Protein AF-A0A0F9YFZ4-F1 (afdb_monomer_lite)

Foldseek 3Di:
DVVVVVVVVVVVVVLVVLVCVLCVVVVHPDDEDEADPPGDPVNVVVVLCLQPAFAEAEYEYADDVVVLVVVVVSCVVVVPWDAEEEEDPDPPPSCPADPVRDRPYDYVNVVCVVVCLLPPPDDRDCLCCCVPPPPGQEYEYARDPVLSPRPCNSVNSVSCVVVVVSNRHRYYYYYHDD

pLDDT: mean 89.36, std 8.84, range [56.25, 97.88]

Radius of gyration: 16.4 Å; chains: 1; bounding box: 48×34×40 Å

Structure (mmCIF, N/CA/C/O backbone):
data_AF-A0A0F9YFZ4-F1
#
_entry.id   AF-A0A0F9YFZ4-F1
#
loop_
_atom_site.group_PDB
_atom_site.id
_atom_site.type_symbol
_atom_site.label_atom_id
_atom_site.label_alt_id
_atom_site.label_comp_id
_atom_site.label_asym_id
_atom_site.label_entity_id
_atom_site.label_seq_id
_atom_site.pdbx_PDB_ins_code
_atom_site.Cartn_x
_atom_site.Cartn_y
_atom_site.Cartn_z
_atom_site.occupancy
_atom_site.B_iso_or_equiv
_atom_site.auth_seq_id
_atom_site.auth_comp_id
_atom_site.auth_asym_id
_atom_site.auth_atom_id
_atom_site.pdbx_PDB_model_num
ATOM 1 N N . MET A 1 1 ? 28.059 21.587 0.725 1.00 72.12 1 MET A N 1
ATOM 2 C CA . MET A 1 1 ? 27.542 20.351 0.097 1.00 72.12 1 MET A CA 1
ATOM 3 C C . MET A 1 1 ? 27.443 19.196 1.095 1.00 72.12 1 MET A C 1
ATOM 5 O O . MET A 1 1 ? 26.332 18.784 1.375 1.00 72.12 1 MET A O 1
ATOM 9 N N . MET A 1 2 ? 28.532 18.797 1.767 1.00 79.75 2 MET A N 1
ATOM 10 C CA . MET A 1 2 ? 28.592 17.612 2.655 1.00 79.75 2 MET A CA 1
ATOM 11 C C . MET A 1 2 ? 27.516 17.489 3.768 1.00 79.75 2 MET A C 1
ATOM 13 O O . MET A 1 2 ? 27.116 16.382 4.108 1.00 79.75 2 MET A O 1
ATOM 17 N N . LYS A 1 3 ? 27.008 18.597 4.336 1.00 80.06 3 LYS A N 1
ATOM 18 C CA . LYS A 1 3 ? 25.946 18.553 5.370 1.00 80.06 3 LYS A CA 1
ATOM 19 C C . LYS A 1 3 ? 24.565 18.154 4.826 1.00 80.06 3 LYS A C 1
ATOM 21 O O . LYS A 1 3 ? 23.788 17.557 5.560 1.00 80.06 3 LYS A O 1
ATOM 26 N N . ILE A 1 4 ? 24.255 18.486 3.570 1.00 80.50 4 ILE A N 1
ATOM 27 C CA . ILE A 1 4 ? 22.941 18.197 2.966 1.00 80.50 4 ILE A CA 1
ATOM 28 C C . ILE A 1 4 ? 22.825 16.700 2.662 1.00 80.50 4 ILE A C 1
ATOM 30 O O . ILE A 1 4 ? 21.812 16.089 2.990 1.00 80.50 4 ILE A O 1
ATOM 34 N N . ASP A 1 5 ? 23.884 16.098 2.119 1.00 80.69 5 ASP A N 1
ATOM 35 C CA . ASP A 1 5 ? 23.913 14.668 1.787 1.00 80.69 5 ASP A CA 1
ATOM 36 C C . ASP A 1 5 ? 23.830 13.788 3.045 1.00 80.69 5 ASP A C 1
ATOM 38 O O . ASP A 1 5 ? 23.132 12.775 3.064 1.00 80.69 5 ASP A O 1
ATOM 42 N N . MET A 1 6 ? 24.462 14.220 4.143 1.00 76.94 6 MET A N 1
ATOM 43 C CA . MET A 1 6 ? 24.387 13.526 5.433 1.00 76.94 6 MET A CA 1
ATOM 44 C C . MET A 1 6 ? 22.967 13.534 6.025 1.00 76.94 6 MET A C 1
ATOM 46 O O . MET A 1 6 ? 22.512 12.514 6.540 1.00 76.94 6 MET A O 1
ATOM 50 N N . LEU A 1 7 ? 22.248 14.660 5.935 1.00 72.62 7 LEU A N 1
ATOM 51 C CA . LEU A 1 7 ? 20.870 14.759 6.430 1.00 72.62 7 LEU A CA 1
ATOM 52 C C . LEU A 1 7 ? 19.891 13.914 5.605 1.00 72.62 7 LEU A C 1
ATOM 54 O O . LEU A 1 7 ? 18.991 13.305 6.181 1.00 72.62 7 LEU A O 1
ATOM 58 N N . LYS A 1 8 ? 20.079 13.834 4.281 1.00 76.19 8 LYS A N 1
ATOM 59 C CA . LYS A 1 8 ? 19.277 12.954 3.415 1.00 76.19 8 LYS A CA 1
ATOM 60 C C . LYS A 1 8 ? 19.430 11.485 3.813 1.00 76.19 8 LYS A C 1
ATOM 62 O O . LYS A 1 8 ? 18.431 10.832 4.096 1.00 76.19 8 LYS A O 1
ATOM 67 N N . ASN A 1 9 ? 20.672 11.029 3.985 1.00 81.88 9 ASN A N 1
ATOM 68 C CA . ASN A 1 9 ? 20.980 9.653 4.388 1.00 81.88 9 ASN A CA 1
ATOM 69 C C . ASN A 1 9 ? 20.370 9.284 5.757 1.00 81.88 9 ASN A C 1
ATOM 71 O O . ASN A 1 9 ? 19.872 8.177 5.948 1.00 81.88 9 ASN A O 1
ATOM 75 N N . LEU A 1 10 ? 20.378 10.214 6.721 1.00 81.94 10 LEU A N 1
ATOM 76 C CA . LEU A 1 10 ? 19.766 9.990 8.037 1.00 81.94 10 LEU A CA 1
ATOM 77 C C . LEU A 1 10 ? 18.239 9.861 7.962 1.00 81.94 10 LEU A C 1
ATOM 79 O O . LEU A 1 10 ? 17.669 9.002 8.636 1.00 81.94 10 LEU A O 1
ATOM 83 N N . ASN A 1 11 ? 17.582 10.691 7.150 1.00 82.62 11 ASN A N 1
ATOM 84 C CA . ASN A 1 11 ? 16.133 10.623 6.966 1.00 82.62 11 ASN A CA 1
ATOM 85 C C . ASN A 1 11 ? 15.714 9.333 6.248 1.00 82.62 11 ASN A C 1
ATOM 87 O O . ASN A 1 11 ? 14.761 8.694 6.679 1.00 82.62 11 ASN A O 1
ATOM 91 N N . GLU A 1 12 ? 16.456 8.913 5.223 1.00 84.50 12 GLU A N 1
ATOM 92 C CA . GLU A 1 12 ? 16.235 7.638 4.522 1.00 84.50 12 GLU A CA 1
ATOM 93 C C . GLU A 1 12 ? 16.364 6.442 5.470 1.00 84.50 12 GLU A C 1
ATOM 95 O O . GLU A 1 12 ? 15.461 5.615 5.551 1.00 84.50 12 GLU A O 1
ATOM 100 N N . LYS A 1 13 ? 17.417 6.399 6.292 1.00 87.06 13 LYS A N 1
ATOM 101 C CA . LYS A 1 13 ? 17.575 5.337 7.299 1.00 87.06 13 LYS A CA 1
ATOM 102 C C . LYS A 1 13 ? 16.446 5.314 8.323 1.00 87.06 13 LYS A C 1
ATOM 104 O O . LYS A 1 13 ? 16.047 4.245 8.778 1.00 87.06 13 LYS A O 1
ATOM 109 N N . ARG A 1 14 ? 15.937 6.485 8.719 1.00 87.94 14 ARG A N 1
ATOM 110 C CA . ARG A 1 14 ? 14.801 6.581 9.645 1.00 87.94 14 ARG A CA 1
ATOM 111 C C . ARG A 1 14 ? 13.514 6.062 9.002 1.00 87.94 14 ARG A C 1
ATOM 113 O O . ARG A 1 14 ? 12.766 5.359 9.676 1.00 87.94 14 ARG A O 1
ATOM 120 N N . PHE A 1 15 ? 13.279 6.399 7.735 1.00 88.00 15 PHE A N 1
ATOM 121 C CA . PHE A 1 15 ? 12.158 5.894 6.943 1.00 88.00 15 PHE A CA 1
ATOM 122 C C . PHE A 1 15 ? 12.189 4.368 6.858 1.00 88.00 15 PHE A C 1
ATOM 124 O O . PHE A 1 15 ? 11.237 3.710 7.268 1.00 88.00 15 PHE A O 1
ATOM 131 N N . GLU A 1 16 ? 13.309 3.809 6.394 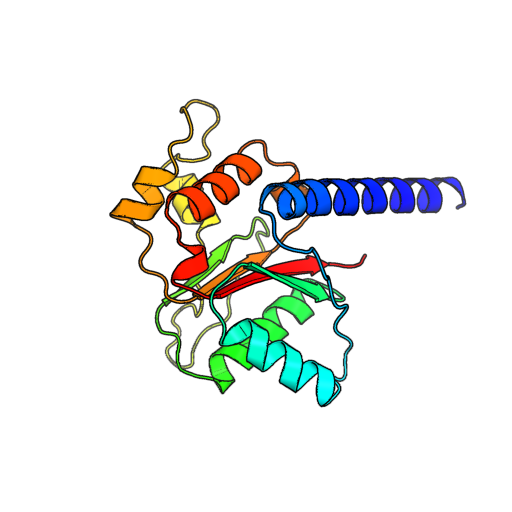1.00 86.81 16 GLU A N 1
ATOM 132 C CA . GLU A 1 16 ? 13.484 2.364 6.228 1.00 86.81 16 GLU A CA 1
ATOM 133 C C . GLU A 1 16 ? 13.343 1.621 7.550 1.00 86.81 16 GLU A C 1
ATOM 135 O O . GLU A 1 16 ? 12.698 0.580 7.594 1.00 86.81 16 GLU A O 1
ATOM 140 N N . ARG A 1 17 ? 13.891 2.174 8.639 1.00 88.56 17 ARG A N 1
ATOM 141 C CA . ARG A 1 17 ? 13.748 1.588 9.971 1.00 88.56 17 ARG A CA 1
ATOM 142 C C . ARG A 1 17 ? 12.291 1.541 10.420 1.00 88.56 17 ARG A C 1
ATOM 144 O O . ARG A 1 17 ? 11.869 0.512 10.922 1.00 88.56 17 ARG A O 1
ATOM 151 N N . LYS A 1 18 ? 11.530 2.624 10.255 1.00 87.56 18 LYS A N 1
ATOM 152 C CA . LYS A 1 18 ? 10.109 2.631 10.627 1.00 87.56 18 LYS A CA 1
ATOM 153 C C . LYS A 1 18 ? 9.288 1.691 9.761 1.00 87.56 18 LYS A C 1
ATOM 155 O O . LYS A 1 18 ? 8.437 0.984 10.274 1.00 87.56 18 LYS A O 1
ATOM 160 N N . LEU A 1 19 ? 9.548 1.683 8.456 1.00 86.12 19 LEU A N 1
ATOM 161 C CA . LEU A 1 19 ? 8.888 0.765 7.539 1.00 86.12 19 LEU A CA 1
ATOM 162 C C . LEU A 1 19 ? 9.206 -0.686 7.930 1.00 86.12 19 LEU A C 1
ATOM 164 O O . LEU A 1 19 ? 8.304 -1.505 8.016 1.00 86.12 19 LEU A O 1
ATOM 168 N N . PHE A 1 20 ? 10.463 -0.979 8.265 1.00 87.19 20 PHE A N 1
ATOM 169 C CA . PHE A 1 20 ? 10.862 -2.271 8.810 1.00 87.19 20 PHE A CA 1
ATOM 170 C C . PHE A 1 20 ? 10.148 -2.585 10.127 1.00 87.19 20 PHE A C 1
ATOM 172 O O . PHE A 1 20 ? 9.630 -3.679 10.250 1.00 87.19 20 PHE A O 1
ATOM 179 N N . GLU A 1 21 ? 10.062 -1.650 11.077 1.00 87.56 21 GLU A N 1
ATOM 180 C CA . GLU A 1 21 ? 9.320 -1.838 12.335 1.00 87.56 21 GLU A CA 1
ATOM 181 C C . GLU A 1 21 ? 7.842 -2.173 12.071 1.00 87.56 21 GLU A C 1
ATOM 183 O O . GLU A 1 21 ? 7.317 -3.086 12.701 1.00 87.56 21 GLU A O 1
ATOM 188 N N . VAL A 1 22 ? 7.205 -1.499 11.100 1.00 85.69 22 VAL A N 1
ATOM 189 C CA . VAL A 1 22 ? 5.833 -1.799 10.651 1.00 85.69 22 VAL A CA 1
ATOM 190 C C . VAL A 1 22 ? 5.741 -3.214 10.090 1.00 85.69 22 VAL A C 1
ATOM 192 O O . VAL A 1 22 ? 4.776 -3.899 10.377 1.00 85.69 22 VAL A O 1
ATOM 195 N N . PHE A 1 23 ? 6.698 -3.674 9.283 1.00 84.69 23 PHE A N 1
ATOM 196 C CA . PHE A 1 23 ? 6.624 -5.010 8.678 1.00 84.69 23 PHE A CA 1
ATOM 197 C C . PHE A 1 23 ? 7.056 -6.142 9.610 1.00 84.69 23 PHE A C 1
ATOM 199 O O . PHE A 1 23 ? 6.476 -7.223 9.573 1.00 84.69 23 PHE A O 1
ATOM 206 N N . ASP A 1 24 ? 8.033 -5.894 10.473 1.00 84.44 24 ASP A N 1
ATOM 207 C CA . ASP A 1 24 ? 8.511 -6.842 11.476 1.00 84.44 24 ASP A CA 1
ATOM 208 C C . ASP A 1 24 ? 7.410 -7.141 12.500 1.00 84.44 24 ASP A C 1
ATOM 210 O O . ASP A 1 24 ? 7.169 -8.304 12.829 1.00 84.44 24 ASP A O 1
ATOM 214 N N . SER A 1 25 ? 6.639 -6.124 12.914 1.00 80.25 25 SER A N 1
ATOM 215 C CA . SER A 1 25 ? 5.476 -6.334 13.786 1.00 80.25 25 SER A CA 1
ATOM 216 C C . SER A 1 25 ? 4.382 -7.193 13.149 1.00 80.25 25 SER A C 1
ATOM 218 O O . SER A 1 25 ? 3.557 -7.756 13.864 1.00 80.25 25 SER A O 1
ATOM 220 N N . LEU A 1 26 ? 4.374 -7.328 11.820 1.00 71.19 26 LEU A N 1
ATOM 221 C CA . LEU A 1 26 ? 3.392 -8.125 11.081 1.00 71.19 26 LEU A CA 1
ATOM 222 C C . LEU A 1 26 ? 3.799 -9.600 10.956 1.00 71.19 26 LEU A C 1
ATOM 224 O O . LEU A 1 26 ? 3.010 -10.395 10.447 1.00 71.19 26 LEU A O 1
ATOM 228 N N . GLY A 1 27 ? 4.998 -9.977 11.420 1.00 69.31 27 GLY A N 1
ATOM 229 C CA . GLY A 1 27 ? 5.530 -11.339 11.298 1.00 69.31 27 GLY A CA 1
ATOM 230 C C . GLY A 1 27 ? 5.869 -11.745 9.860 1.00 69.31 27 GLY A C 1
ATOM 231 O O . GLY A 1 27 ? 6.210 -12.902 9.609 1.00 69.31 27 GLY A O 1
ATOM 232 N N . ASP A 1 28 ? 5.794 -10.799 8.924 1.00 67.50 28 ASP A N 1
ATOM 233 C CA . ASP A 1 28 ? 6.099 -11.007 7.519 1.00 67.50 28 ASP A CA 1
ATOM 234 C C . ASP A 1 28 ? 7.595 -10.751 7.299 1.00 67.50 28 ASP A C 1
ATOM 236 O O . ASP A 1 28 ? 8.135 -9.711 7.680 1.00 67.50 28 ASP A O 1
ATOM 240 N N . ILE A 1 29 ? 8.301 -11.706 6.680 1.00 61.06 29 ILE A N 1
ATOM 241 C CA . ILE A 1 29 ? 9.718 -11.517 6.344 1.00 61.06 29 ILE A CA 1
ATOM 242 C C . ILE A 1 29 ? 9.796 -10.391 5.314 1.00 61.06 29 ILE A C 1
ATOM 244 O O . ILE A 1 29 ? 9.565 -10.606 4.123 1.00 61.06 29 ILE A O 1
ATOM 248 N N . TYR A 1 30 ? 10.159 -9.196 5.776 1.00 65.31 30 TYR A N 1
ATOM 249 C CA . TYR A 1 30 ? 10.330 -8.018 4.940 1.00 65.31 30 TYR A CA 1
ATOM 250 C C . TYR A 1 30 ? 11.422 -8.259 3.889 1.00 65.31 30 TYR A C 1
ATOM 252 O O . TYR A 1 30 ? 12.620 -8.114 4.141 1.00 65.31 30 TYR A O 1
ATOM 260 N N . ARG A 1 31 ? 11.004 -8.655 2.685 1.00 76.25 31 ARG A N 1
ATOM 261 C CA . ARG A 1 31 ? 11.861 -8.732 1.499 1.00 76.25 31 ARG A CA 1
ATOM 262 C C . ARG A 1 31 ? 11.379 -7.721 0.480 1.00 76.25 31 ARG A C 1
ATOM 264 O O . ARG A 1 31 ? 10.607 -8.030 -0.430 1.00 76.25 31 ARG A O 1
ATOM 271 N N . SER A 1 32 ? 11.872 -6.499 0.637 1.00 81.62 32 SER A N 1
ATOM 272 C CA . SER A 1 32 ? 11.743 -5.490 -0.399 1.00 81.62 32 SER A CA 1
ATOM 273 C C . SER A 1 32 ? 12.595 -5.897 -1.605 1.00 81.62 32 SER A C 1
ATOM 275 O O . SER A 1 32 ? 13.787 -6.184 -1.490 1.00 81.62 32 SER A O 1
ATOM 277 N N . LYS A 1 33 ? 11.979 -5.949 -2.789 1.00 89.19 33 LYS A N 1
ATOM 278 C CA . LYS A 1 33 ? 12.705 -6.042 -4.061 1.00 89.19 33 LYS A CA 1
ATOM 279 C C . LYS A 1 33 ? 12.619 -4.681 -4.733 1.00 89.19 33 LYS A C 1
ATOM 281 O O . LYS A 1 33 ? 11.521 -4.149 -4.905 1.00 89.19 33 LYS A O 1
ATOM 286 N N . TYR A 1 34 ? 13.771 -4.117 -5.087 1.00 92.44 34 TYR A N 1
ATOM 287 C CA . TYR A 1 34 ? 13.809 -2.904 -5.893 1.00 92.44 34 TYR A CA 1
ATOM 288 C C . TYR A 1 34 ? 13.535 -3.241 -7.357 1.00 92.44 34 TYR A C 1
ATOM 290 O O . TYR A 1 34 ? 14.293 -3.993 -7.973 1.00 92.44 34 TYR A O 1
ATOM 298 N N . ILE A 1 35 ? 12.468 -2.664 -7.902 1.00 93.88 35 ILE A N 1
ATOM 299 C CA . ILE A 1 35 ? 12.024 -2.884 -9.276 1.00 93.88 35 ILE A CA 1
ATOM 300 C C . ILE A 1 35 ? 12.646 -1.827 -10.191 1.00 93.88 35 ILE A C 1
ATOM 302 O O . ILE A 1 35 ? 12.522 -0.621 -9.955 1.00 93.88 35 ILE A O 1
ATOM 306 N N . ARG A 1 36 ? 13.332 -2.287 -11.242 1.00 91.00 36 ARG A N 1
ATOM 307 C CA . ARG A 1 36 ? 14.022 -1.435 -12.222 1.00 91.00 36 ARG A CA 1
ATOM 308 C C . ARG A 1 36 ? 13.163 -1.221 -13.469 1.00 91.00 36 ARG A C 1
ATOM 310 O O . ARG A 1 36 ? 12.282 -2.015 -13.764 1.00 91.00 36 ARG A O 1
ATOM 317 N N . ASP A 1 37 ? 13.455 -0.147 -14.198 1.00 89.19 37 ASP A N 1
ATOM 318 C CA . ASP A 1 37 ? 12.886 0.145 -15.517 1.00 89.19 37 ASP A CA 1
ATOM 319 C C . ASP A 1 37 ? 14.031 0.143 -16.552 1.00 89.19 37 ASP A C 1
ATOM 321 O O . ASP A 1 37 ? 15.004 0.883 -16.347 1.00 89.19 37 ASP A O 1
ATOM 325 N N . PRO A 1 38 ? 13.986 -0.689 -17.614 1.00 93.69 38 PRO A N 1
ATOM 326 C CA . PRO A 1 38 ? 12.910 -1.622 -17.973 1.00 93.69 38 PRO A CA 1
ATOM 327 C C . PRO A 1 38 ? 12.797 -2.826 -17.023 1.00 93.69 38 PRO A C 1
ATOM 329 O O . PRO A 1 38 ? 13.794 -3.264 -16.447 1.00 93.69 38 PRO A O 1
ATOM 332 N N . LEU A 1 39 ? 11.579 -3.366 -16.891 1.00 94.62 39 LEU A N 1
ATOM 333 C CA . LEU A 1 39 ? 11.312 -4.588 -16.123 1.00 94.62 39 LEU A CA 1
ATOM 334 C C . LEU A 1 39 ? 12.006 -5.786 -16.777 1.00 94.62 39 LEU A C 1
ATOM 336 O O . LEU A 1 39 ? 11.865 -6.001 -17.983 1.00 94.62 39 LEU A O 1
ATOM 340 N N . SER A 1 40 ? 12.716 -6.590 -15.985 1.00 96.00 40 SER A N 1
ATOM 341 C CA . SER A 1 40 ? 13.178 -7.902 -16.446 1.00 96.00 40 SER A CA 1
ATOM 342 C C . SER A 1 40 ? 12.031 -8.918 -16.442 1.00 96.00 40 SER A C 1
ATOM 344 O O . SER A 1 40 ? 11.055 -8.750 -15.715 1.00 96.00 40 SER A O 1
ATOM 346 N N . GLU A 1 41 ? 12.152 -10.010 -17.203 1.00 96.12 41 GLU A N 1
ATOM 347 C CA . GLU A 1 41 ? 11.164 -11.106 -17.168 1.00 96.12 41 GLU A CA 1
ATOM 348 C C . GLU A 1 41 ? 10.971 -11.658 -15.751 1.00 96.12 41 GLU A C 1
ATOM 350 O O . GLU A 1 41 ? 9.850 -11.914 -15.324 1.00 96.12 41 GLU A O 1
ATOM 355 N N . HIS A 1 42 ? 12.059 -11.774 -14.990 1.00 95.75 42 HIS A N 1
ATOM 356 C CA . HIS A 1 42 ? 11.999 -12.212 -13.602 1.00 95.75 42 HIS A CA 1
ATOM 357 C C . HIS A 1 42 ? 11.246 -11.213 -12.711 1.00 95.75 42 HIS A C 1
ATOM 359 O O . HIS A 1 42 ? 10.468 -11.629 -11.862 1.00 95.75 42 HIS A O 1
ATOM 365 N N . ASP A 1 43 ? 11.417 -9.902 -12.922 1.00 94.94 43 ASP A N 1
ATOM 366 C CA . ASP A 1 43 ? 10.614 -8.898 -12.211 1.00 94.94 43 ASP A CA 1
ATOM 367 C C . ASP A 1 43 ? 9.131 -9.012 -12.562 1.00 94.94 43 ASP A C 1
ATOM 369 O O . ASP A 1 43 ? 8.291 -8.852 -11.684 1.00 94.94 43 ASP A O 1
ATOM 373 N N . ILE A 1 44 ? 8.806 -9.307 -13.824 1.00 95.50 44 ILE A N 1
ATOM 374 C CA . ILE A 1 44 ? 7.419 -9.486 -14.264 1.00 95.50 44 ILE A CA 1
ATOM 375 C C . ILE A 1 44 ? 6.785 -10.685 -13.559 1.00 95.50 44 ILE A C 1
ATOM 377 O O . ILE A 1 44 ? 5.697 -10.539 -13.010 1.00 95.50 44 ILE A O 1
ATOM 381 N N . LEU A 1 45 ? 7.463 -11.835 -13.538 1.00 95.56 45 LEU A N 1
ATOM 382 C CA . LEU A 1 45 ? 6.963 -13.045 -12.879 1.00 95.56 45 LEU A CA 1
ATOM 383 C C . LEU A 1 45 ? 6.775 -12.834 -11.371 1.00 95.56 45 LEU A C 1
ATOM 385 O O . LEU A 1 45 ? 5.708 -13.137 -10.841 1.00 95.56 45 LEU A O 1
ATOM 389 N N . ASP A 1 46 ? 7.762 -12.236 -10.700 1.00 94.81 46 ASP A N 1
ATOM 390 C CA . ASP A 1 46 ? 7.676 -11.947 -9.265 1.00 94.81 46 ASP A CA 1
ATOM 391 C C . ASP A 1 46 ? 6.530 -10.976 -8.944 1.00 94.81 46 ASP A C 1
ATOM 393 O O . ASP A 1 46 ? 5.840 -11.113 -7.934 1.00 94.81 46 ASP A O 1
ATOM 397 N N . LEU A 1 47 ? 6.322 -9.960 -9.788 1.00 95.31 47 LEU A N 1
ATOM 398 C CA . LEU A 1 47 ? 5.217 -9.022 -9.621 1.00 95.31 47 LEU A CA 1
ATOM 399 C C . LEU A 1 47 ? 3.870 -9.699 -9.883 1.00 95.31 47 LEU A C 1
ATOM 401 O O . LEU A 1 47 ? 2.936 -9.460 -9.128 1.00 95.31 47 LEU A O 1
ATOM 405 N N . GLN A 1 48 ? 3.755 -10.566 -10.891 1.00 95.31 48 GLN A N 1
ATOM 406 C CA . GLN A 1 48 ? 2.525 -11.330 -11.121 1.00 95.31 48 GLN A CA 1
ATOM 407 C C . GLN A 1 48 ? 2.163 -12.176 -9.900 1.00 95.31 48 GLN A C 1
ATOM 409 O O . GLN A 1 48 ? 1.017 -12.140 -9.462 1.00 95.31 48 GLN A O 1
ATOM 414 N N . GLU A 1 49 ? 3.136 -12.873 -9.310 1.00 95.50 49 GLU A N 1
ATOM 415 C CA . GLU A 1 49 ? 2.919 -13.654 -8.091 1.00 95.50 49 GLU A CA 1
ATOM 416 C C . GLU A 1 49 ? 2.416 -12.773 -6.938 1.00 95.50 49 GLU A C 1
ATOM 418 O O . GLU A 1 49 ? 1.392 -13.084 -6.329 1.00 95.50 49 GLU A O 1
ATOM 423 N N . LYS A 1 50 ? 3.071 -11.631 -6.685 1.00 95.69 50 LYS A N 1
ATOM 424 C CA . LYS A 1 50 ? 2.666 -10.684 -5.629 1.00 95.69 50 LYS A CA 1
ATOM 425 C C . LYS A 1 50 ? 1.261 -10.123 -5.835 1.00 95.69 50 LYS A C 1
ATOM 427 O O . LYS A 1 50 ? 0.521 -9.961 -4.875 1.00 95.69 50 LYS A O 1
ATOM 432 N N . PHE A 1 51 ? 0.889 -9.815 -7.075 1.00 96.62 51 PHE A N 1
ATOM 433 C CA . PHE A 1 51 ? -0.422 -9.248 -7.393 1.00 96.62 51 PHE A CA 1
ATOM 434 C C . PHE A 1 51 ? -1.540 -10.292 -7.424 1.00 96.62 51 PHE A C 1
ATOM 436 O O . PHE A 1 51 ? -2.696 -9.895 -7.417 1.00 96.62 51 PHE A O 1
ATOM 443 N N . LEU A 1 52 ? -1.228 -11.589 -7.475 1.00 96.88 52 LEU A N 1
ATOM 444 C CA . LEU A 1 52 ? -2.208 -12.686 -7.496 1.00 96.88 52 LEU A CA 1
ATOM 445 C C . LEU A 1 52 ? -2.308 -13.441 -6.165 1.00 96.88 52 LEU A C 1
ATOM 447 O O . LEU A 1 52 ? -3.185 -14.288 -6.006 1.00 96.88 52 LEU A O 1
ATOM 451 N N . THR A 1 53 ? -1.409 -13.164 -5.223 1.00 96.31 53 THR A N 1
ATOM 452 C CA . THR A 1 53 ? -1.351 -13.857 -3.935 1.00 96.31 53 THR A CA 1
ATOM 453 C C . THR A 1 53 ? -1.845 -12.935 -2.834 1.00 96.31 53 THR A C 1
ATOM 455 O O . THR A 1 53 ? -1.335 -11.826 -2.677 1.00 96.31 53 THR A O 1
ATOM 458 N N . ASN A 1 54 ? -2.798 -13.406 -2.031 1.00 97.00 54 ASN A N 1
ATOM 459 C CA . ASN A 1 54 ? -3.240 -12.684 -0.841 1.00 97.00 54 ASN A CA 1
ATOM 460 C C . ASN A 1 54 ? -2.069 -12.460 0.119 1.00 97.00 54 ASN A C 1
ATOM 462 O O . ASN A 1 54 ? -1.161 -13.287 0.223 1.00 97.00 54 ASN A O 1
ATOM 466 N N . GLY A 1 55 ? -2.097 -11.338 0.820 1.00 95.12 55 GLY A N 1
ATOM 467 C CA . GLY A 1 55 ? -1.073 -10.977 1.787 1.00 95.12 55 GLY A CA 1
ATOM 468 C C . GLY A 1 55 ? -0.524 -9.586 1.545 1.00 95.12 55 GLY A C 1
ATOM 469 O O . GLY A 1 55 ? -0.845 -8.913 0.564 1.00 95.12 55 GLY A O 1
ATOM 470 N N . ILE A 1 56 ? 0.324 -9.155 2.472 1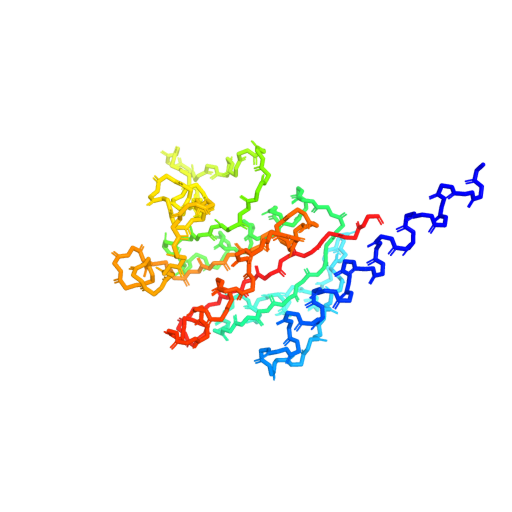.00 95.19 56 ILE A N 1
ATOM 471 C CA . ILE A 1 56 ? 0.987 -7.862 2.388 1.00 95.19 56 ILE A CA 1
ATOM 472 C C . ILE A 1 56 ? 2.327 -8.053 1.688 1.00 95.19 56 ILE A C 1
ATOM 474 O O . ILE A 1 56 ? 3.245 -8.681 2.211 1.00 95.19 56 ILE A O 1
ATOM 478 N N . HIS A 1 57 ? 2.457 -7.463 0.508 1.00 94.62 57 HIS A N 1
ATOM 479 C CA . HIS A 1 57 ? 3.673 -7.507 -0.290 1.00 94.62 57 HIS A CA 1
ATOM 480 C C . HIS A 1 57 ? 4.309 -6.135 -0.336 1.00 94.62 57 HIS A C 1
ATOM 482 O O . HIS A 1 57 ? 3.628 -5.124 -0.463 1.00 94.62 57 HIS A O 1
ATOM 488 N N . HIS A 1 58 ? 5.636 -6.090 -0.310 1.00 94.19 58 HIS A N 1
ATOM 489 C CA . HIS A 1 58 ? 6.369 -4.837 -0.433 1.00 94.19 58 HIS A CA 1
ATOM 490 C C . HIS A 1 58 ? 7.172 -4.771 -1.731 1.00 94.19 58 HIS A C 1
ATOM 492 O O . HIS A 1 58 ? 7.830 -5.742 -2.132 1.00 94.19 58 HIS A O 1
ATOM 498 N N . ILE A 1 59 ? 7.118 -3.616 -2.394 1.00 94.81 59 ILE A N 1
ATOM 499 C CA . ILE A 1 59 ? 7.943 -3.284 -3.555 1.00 94.81 59 ILE A CA 1
ATOM 500 C C . ILE A 1 59 ? 8.565 -1.899 -3.379 1.00 94.81 59 ILE A C 1
ATOM 502 O O . ILE A 1 59 ? 7.914 -0.946 -2.953 1.00 94.81 59 ILE A O 1
ATOM 506 N N . ALA A 1 60 ? 9.843 -1.787 -3.731 1.00 94.69 60 ALA A N 1
ATOM 507 C CA . ALA A 1 60 ? 10.541 -0.510 -3.769 1.00 94.69 60 ALA A CA 1
ATOM 508 C C . ALA A 1 60 ? 10.694 -0.070 -5.226 1.00 94.69 60 ALA A C 1
ATOM 510 O O . ALA A 1 60 ? 11.117 -0.851 -6.080 1.00 94.69 60 ALA A O 1
ATOM 511 N N . VAL A 1 61 ? 10.365 1.185 -5.515 1.00 95.38 61 VAL A N 1
ATOM 512 C CA . VAL A 1 61 ? 10.375 1.736 -6.873 1.00 95.38 61 VAL A CA 1
ATOM 513 C C . VAL A 1 61 ? 11.051 3.105 -6.905 1.00 95.38 61 VAL A C 1
ATOM 515 O O . VAL A 1 61 ? 11.262 3.743 -5.875 1.00 95.38 61 VAL A O 1
ATOM 518 N N . LYS A 1 62 ? 11.415 3.574 -8.102 1.00 93.62 62 LYS A N 1
ATOM 519 C CA . LYS A 1 62 ? 12.178 4.820 -8.275 1.00 93.62 62 LYS A CA 1
ATOM 520 C C . LYS A 1 62 ? 11.412 6.086 -7.871 1.00 93.62 62 LYS A C 1
ATOM 522 O O . LYS A 1 62 ? 12.016 7.046 -7.419 1.00 93.62 62 LYS A O 1
ATOM 527 N N . ASN A 1 63 ? 10.109 6.153 -8.133 1.00 92.25 63 ASN A N 1
ATOM 528 C CA . ASN A 1 63 ? 9.282 7.325 -7.830 1.00 92.25 63 ASN A CA 1
ATOM 529 C C . ASN A 1 63 ? 7.787 6.977 -7.876 1.00 92.25 63 ASN A C 1
ATOM 531 O O . ASN A 1 63 ? 7.409 5.917 -8.377 1.00 92.25 63 ASN A O 1
ATOM 535 N N . VAL A 1 64 ? 6.964 7.909 -7.387 1.00 91.25 64 VAL A N 1
ATOM 536 C CA . VAL A 1 64 ? 5.496 7.813 -7.308 1.00 91.25 64 VAL A CA 1
ATOM 537 C C . VAL A 1 64 ? 4.874 7.480 -8.661 1.00 91.25 64 VAL A C 1
ATOM 539 O O . VAL A 1 64 ? 4.155 6.493 -8.787 1.00 91.25 64 VAL A O 1
ATOM 542 N N . MET A 1 65 ? 5.219 8.238 -9.705 1.00 91.12 65 MET A N 1
ATOM 543 C CA . MET A 1 65 ? 4.653 8.044 -11.044 1.00 91.12 65 MET A CA 1
ATOM 544 C C . MET A 1 65 ? 4.948 6.655 -11.614 1.00 91.12 65 MET A C 1
ATOM 546 O O . MET A 1 65 ? 4.062 6.022 -12.190 1.00 91.12 65 MET A O 1
ATOM 550 N N . PHE A 1 66 ? 6.174 6.160 -11.435 1.00 92.88 66 PHE A N 1
ATOM 551 C CA . PHE A 1 66 ? 6.551 4.820 -11.869 1.00 92.88 66 PHE A CA 1
ATOM 552 C C . PHE A 1 66 ? 5.818 3.741 -11.063 1.00 92.88 66 PHE A C 1
ATOM 554 O O . PHE A 1 66 ? 5.265 2.827 -11.666 1.00 92.88 66 PHE A O 1
ATOM 561 N N . GLY A 1 67 ? 5.739 3.875 -9.733 1.00 93.94 67 GLY A N 1
ATOM 562 C CA . GLY A 1 67 ? 5.003 2.941 -8.872 1.00 93.94 67 GLY A CA 1
ATOM 563 C C . GLY A 1 67 ? 3.528 2.832 -9.244 1.00 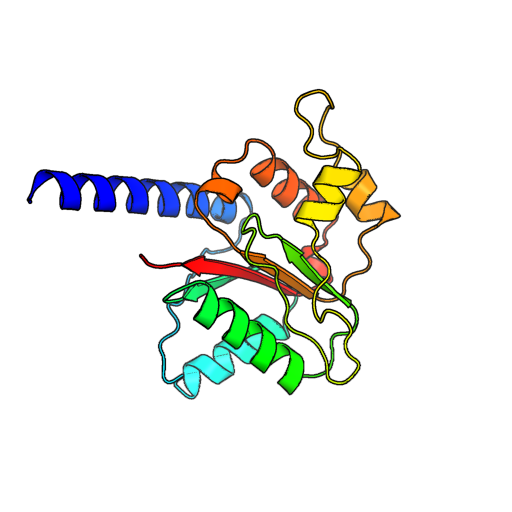93.94 67 GLY A C 1
ATOM 564 O O . GLY A 1 67 ? 3.022 1.738 -9.477 1.00 93.94 67 GLY A O 1
ATOM 565 N N . ARG A 1 68 ? 2.859 3.973 -9.405 1.00 93.56 68 ARG A N 1
ATOM 566 C CA . ARG A 1 68 ? 1.458 4.024 -9.829 1.00 93.56 68 ARG A CA 1
ATOM 567 C C . ARG A 1 68 ? 1.241 3.434 -11.220 1.00 93.56 68 ARG A C 1
ATOM 569 O O . ARG A 1 68 ? 0.333 2.632 -11.416 1.00 93.56 68 ARG A O 1
ATOM 576 N N . SER A 1 69 ? 2.093 3.795 -12.186 1.00 92.62 69 SER A N 1
ATOM 577 C CA . SER A 1 69 ? 2.018 3.242 -13.544 1.00 92.62 69 SER A CA 1
ATOM 578 C C . SER A 1 69 ? 2.222 1.727 -13.550 1.00 92.62 69 SER A C 1
ATOM 580 O O . SER A 1 69 ? 1.552 1.031 -14.311 1.00 92.62 69 SER A O 1
ATOM 582 N N . LEU A 1 70 ? 3.120 1.219 -12.702 1.00 95.31 70 LEU A N 1
ATOM 583 C CA . LEU A 1 70 ? 3.368 -0.207 -12.534 1.00 95.31 70 LEU A CA 1
ATOM 584 C C . LEU A 1 70 ? 2.108 -0.921 -12.033 1.00 95.31 70 LEU A C 1
ATOM 586 O O . LEU A 1 70 ? 1.635 -1.829 -12.710 1.00 95.31 70 LEU A O 1
ATOM 590 N N . VAL A 1 71 ? 1.527 -0.470 -10.915 1.00 95.50 71 VAL A N 1
ATOM 591 C CA . VAL A 1 71 ? 0.291 -1.048 -10.353 1.00 95.50 71 VAL A CA 1
ATOM 592 C C . VAL A 1 71 ? -0.827 -1.042 -11.384 1.00 95.50 71 VAL A C 1
ATOM 594 O O . VAL A 1 71 ? -1.405 -2.088 -11.664 1.00 95.50 71 VAL A O 1
ATOM 597 N N . PHE A 1 72 ? -1.085 0.111 -12.004 1.00 94.62 72 PHE A N 1
ATOM 598 C CA . PHE A 1 72 ? -2.136 0.253 -13.006 1.00 94.62 72 PHE A CA 1
ATOM 599 C C . PHE A 1 72 ? -1.956 -0.723 -14.175 1.00 94.62 72 PHE A C 1
ATOM 601 O O . PHE A 1 72 ? -2.898 -1.414 -14.554 1.00 94.62 72 PHE A O 1
ATOM 608 N N . LYS A 1 73 ? -0.741 -0.825 -14.734 1.00 93.62 73 LYS A N 1
ATOM 609 C CA . LYS A 1 73 ? -0.454 -1.755 -15.837 1.00 93.62 73 LYS A CA 1
ATOM 610 C C . LYS A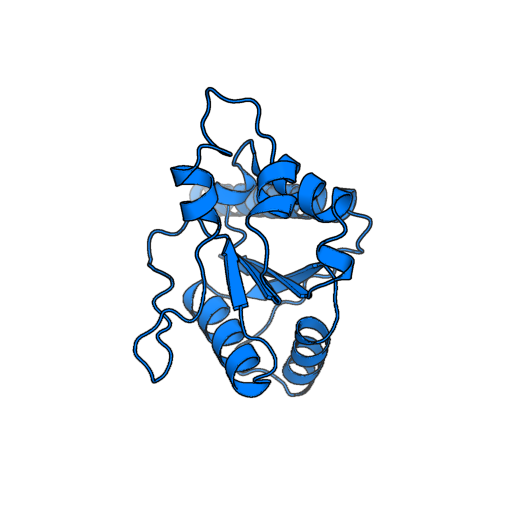 1 73 ? -0.704 -3.204 -15.433 1.00 93.62 73 LYS A C 1
ATOM 612 O O . LYS A 1 73 ? -1.312 -3.932 -16.211 1.00 93.62 73 LYS A O 1
ATOM 617 N N . PHE A 1 74 ? -0.259 -3.609 -14.244 1.00 95.25 74 PHE A N 1
ATOM 618 C CA . PHE A 1 74 ? -0.449 -4.974 -13.758 1.00 95.25 74 PHE A CA 1
ATOM 619 C C . PHE A 1 74 ? -1.925 -5.288 -13.529 1.00 95.25 74 PHE A C 1
ATOM 621 O O . PHE A 1 74 ? -2.424 -6.247 -14.112 1.00 95.25 74 PHE A O 1
ATOM 628 N N . LEU A 1 75 ? -2.647 -4.448 -12.787 1.00 94.12 75 LEU A N 1
ATOM 629 C CA . LEU A 1 75 ? -4.073 -4.658 -12.529 1.00 94.12 75 LEU A CA 1
ATOM 630 C C . LEU A 1 75 ? -4.888 -4.685 -13.821 1.00 94.12 75 LEU A C 1
ATOM 632 O O . LEU A 1 75 ? -5.673 -5.605 -14.029 1.00 94.12 75 LEU A O 1
ATOM 636 N N . ASN A 1 76 ? -4.635 -3.748 -14.737 1.00 92.31 76 ASN A N 1
ATOM 637 C CA . ASN A 1 76 ? -5.307 -3.720 -16.034 1.00 92.31 76 ASN A CA 1
ATOM 638 C C . ASN A 1 76 ? -4.927 -4.919 -16.925 1.00 92.31 76 ASN A C 1
ATOM 640 O O . ASN A 1 76 ? -5.731 -5.344 -17.748 1.00 92.31 76 ASN A O 1
ATOM 644 N N . SER A 1 77 ? -3.714 -5.468 -16.792 1.00 93.56 77 SER A N 1
ATOM 645 C CA . SER A 1 77 ? -3.298 -6.661 -17.546 1.00 93.56 77 SER A CA 1
ATOM 646 C C . SER A 1 77 ? -3.903 -7.958 -17.009 1.00 93.56 77 SER A C 1
ATOM 648 O O . SER A 1 77 ? -4.234 -8.839 -17.798 1.00 93.56 77 SER A O 1
ATOM 650 N N . ILE A 1 78 ? -4.052 -8.071 -15.686 1.00 93.31 78 ILE A N 1
ATOM 651 C CA . ILE A 1 78 ? -4.619 -9.251 -15.028 1.00 93.31 78 ILE A CA 1
ATOM 652 C C . ILE A 1 78 ? -6.148 -9.234 -15.156 1.00 93.31 78 ILE A C 1
ATOM 654 O O . ILE A 1 78 ? -6.752 -10.276 -15.396 1.00 93.31 78 ILE A O 1
ATOM 658 N N . ASN A 1 79 ? -6.764 -8.050 -15.037 1.00 93.69 79 ASN A N 1
ATOM 659 C CA . ASN A 1 79 ? -8.196 -7.813 -15.227 1.00 93.69 79 ASN A CA 1
ATOM 660 C C . ASN A 1 79 ? -9.093 -8.791 -14.437 1.00 93.69 79 ASN A C 1
ATOM 662 O O . ASN A 1 79 ? -10.085 -9.300 -14.959 1.00 93.69 79 ASN A O 1
ATOM 666 N N . CYS A 1 80 ? -8.714 -9.084 -13.188 1.00 94.00 80 CYS A N 1
ATOM 667 C CA . CYS A 1 80 ? -9.480 -9.942 -12.278 1.00 94.00 80 CYS A CA 1
ATOM 668 C C . CYS A 1 80 ? -10.022 -9.212 -11.040 1.00 94.00 80 CYS A C 1
ATOM 670 O O . CYS A 1 80 ? -10.831 -9.794 -10.325 1.00 94.00 80 CYS A O 1
ATOM 672 N N . TYR A 1 81 ? -9.577 -7.974 -10.801 1.00 95.81 81 TYR A N 1
ATOM 673 C CA . TYR A 1 81 ? -9.997 -7.132 -9.681 1.00 95.81 81 TYR A CA 1
ATOM 674 C C . TYR A 1 81 ? -11.019 -6.103 -10.149 1.00 95.81 81 TYR A C 1
ATOM 676 O O . TYR A 1 81 ? -10.849 -5.495 -11.212 1.00 95.81 81 TYR A O 1
ATOM 684 N N . HIS A 1 82 ? -12.069 -5.920 -9.361 1.00 93.88 82 HIS A N 1
ATOM 685 C CA . HIS A 1 82 ? -13.196 -5.045 -9.660 1.00 93.88 82 HIS A CA 1
ATOM 686 C C . HIS A 1 82 ? -13.135 -3.771 -8.820 1.00 93.88 82 HIS A C 1
ATOM 688 O O . HIS A 1 82 ? -13.299 -2.680 -9.366 1.00 93.88 82 HIS A O 1
ATOM 694 N N . ASP A 1 83 ? -12.828 -3.906 -7.531 1.00 95.50 83 ASP A N 1
ATOM 695 C CA . ASP A 1 83 ? -12.898 -2.839 -6.540 1.00 95.50 83 ASP A CA 1
ATOM 696 C C . ASP A 1 83 ? -11.498 -2.607 -5.962 1.00 95.50 83 ASP A C 1
ATOM 698 O O . ASP A 1 83 ? -11.104 -3.167 -4.938 1.00 95.50 83 ASP A O 1
ATOM 702 N N . ASN A 1 84 ? -10.724 -1.767 -6.654 1.00 95.56 84 ASN A N 1
ATOM 703 C CA . ASN A 1 84 ? -9.342 -1.473 -6.289 1.00 95.56 84 ASN A CA 1
ATOM 704 C C . ASN A 1 84 ? -9.268 -0.252 -5.373 1.00 95.56 84 ASN A C 1
ATOM 706 O O . ASN A 1 84 ? -9.827 0.803 -5.677 1.00 95.56 84 ASN A O 1
ATOM 710 N N . ALA A 1 85 ? -8.479 -0.348 -4.309 1.00 96.44 85 ALA A N 1
ATOM 711 C CA . ALA A 1 85 ? -8.290 0.744 -3.369 1.00 96.44 85 ALA A CA 1
ATOM 712 C C . ALA A 1 85 ? -6.852 1.259 -3.329 1.00 96.44 85 ALA A C 1
ATOM 714 O O . ALA A 1 85 ? -5.887 0.514 -3.535 1.00 96.44 85 ALA A O 1
ATOM 715 N N . VAL A 1 86 ? -6.712 2.539 -2.998 1.00 96.12 86 VAL A N 1
ATOM 716 C CA . VAL A 1 86 ? -5.433 3.185 -2.723 1.00 96.12 86 VAL A CA 1
ATOM 717 C C . VAL A 1 86 ? -5.462 3.869 -1.365 1.00 96.12 86 VAL A C 1
ATOM 719 O O . VAL A 1 86 ? -6.387 4.612 -1.051 1.00 96.12 86 VAL A O 1
ATOM 722 N N . LEU A 1 87 ? -4.412 3.662 -0.573 1.00 96.25 87 LEU A N 1
ATOM 723 C CA . LEU A 1 87 ? -4.115 4.505 0.580 1.00 96.25 87 LEU A CA 1
ATOM 724 C C . LEU A 1 87 ? -2.938 5.419 0.242 1.00 96.25 87 LEU A C 1
ATOM 726 O O . LEU A 1 87 ? -1.794 4.962 0.153 1.00 96.25 87 LEU A O 1
ATOM 730 N N . SER A 1 88 ? -3.211 6.712 0.072 1.00 94.19 88 SER A N 1
ATOM 731 C CA . SER A 1 88 ? -2.183 7.705 -0.233 1.00 94.19 88 SER A CA 1
ATOM 732 C C . SER A 1 88 ? -2.483 9.064 0.380 1.00 94.19 88 SER A C 1
ATOM 734 O O . SER A 1 88 ? -3.609 9.535 0.357 1.00 94.19 88 SER A O 1
ATOM 736 N N . MET A 1 89 ? -1.444 9.730 0.883 1.00 92.44 89 MET A N 1
ATOM 737 C CA . MET A 1 89 ? -1.525 11.130 1.320 1.00 92.44 89 MET A CA 1
ATOM 738 C C . MET A 1 89 ? -1.160 12.131 0.219 1.00 92.44 89 MET A C 1
ATOM 740 O O . MET A 1 89 ? -1.200 13.339 0.443 1.00 92.44 89 MET A O 1
ATOM 744 N N . SER A 1 90 ? -0.734 11.677 -0.963 1.00 88.19 90 SER A N 1
ATOM 745 C CA . SER A 1 90 ? -0.339 12.623 -2.005 1.00 88.19 90 SER A CA 1
ATOM 746 C C . SER A 1 90 ? -1.569 13.261 -2.651 1.00 88.19 90 SER A C 1
ATOM 748 O O . SER A 1 90 ? -2.394 12.564 -3.233 1.00 88.19 90 SER A O 1
ATOM 750 N N . ASN A 1 91 ? -1.622 14.593 -2.642 1.00 73.12 91 ASN A N 1
ATOM 751 C CA . ASN A 1 91 ? -2.670 15.385 -3.301 1.00 73.12 91 ASN A CA 1
ATOM 752 C C . ASN A 1 91 ? -2.669 15.274 -4.834 1.00 73.12 91 ASN A C 1
ATOM 754 O O . ASN A 1 91 ? -3.569 15.795 -5.493 1.00 73.12 91 ASN A O 1
ATOM 758 N N . GLU A 1 92 ? -1.641 14.655 -5.421 1.00 74.12 92 GLU A N 1
ATOM 759 C CA . GLU A 1 92 ? -1.658 14.283 -6.830 1.00 74.12 92 GLU A CA 1
ATOM 760 C C . GLU A 1 92 ? -2.706 13.194 -6.987 1.00 74.12 92 GLU A C 1
ATOM 762 O O . GLU A 1 92 ? -2.422 12.013 -6.765 1.00 74.12 92 GLU A O 1
ATOM 767 N N . ALA A 1 93 ? -3.923 13.632 -7.310 1.00 56.25 93 ALA A N 1
ATOM 768 C CA . ALA A 1 93 ? -5.074 12.774 -7.485 1.00 56.25 93 ALA A CA 1
ATOM 769 C C . ALA A 1 93 ? -4.665 11.539 -8.289 1.00 56.25 93 ALA A C 1
ATOM 771 O O . ALA A 1 93 ? -3.987 11.646 -9.320 1.00 56.25 93 ALA A O 1
ATOM 772 N N . VAL A 1 94 ? -5.031 10.365 -7.776 1.00 63.75 94 VAL A N 1
ATOM 773 C CA . VAL A 1 94 ? -4.818 9.063 -8.412 1.00 63.75 94 VAL A CA 1
ATOM 774 C C . VAL A 1 94 ? -5.784 8.970 -9.601 1.00 63.75 94 VAL A C 1
ATOM 776 O O . VAL A 1 94 ? -6.685 8.148 -9.667 1.00 63.75 94 VAL A O 1
ATOM 779 N N . ASN A 1 95 ? -5.619 9.883 -10.556 1.00 66.00 95 ASN A N 1
ATOM 780 C CA . ASN A 1 95 ? -6.472 10.086 -11.717 1.00 66.00 95 ASN A CA 1
ATOM 781 C C . ASN A 1 95 ? -6.102 9.092 -12.820 1.00 66.00 95 ASN A C 1
ATOM 783 O O . ASN A 1 95 ? -5.883 9.462 -13.975 1.00 66.00 95 ASN A O 1
ATOM 787 N N . PHE A 1 96 ? -5.990 7.815 -12.464 1.00 70.94 96 PHE A N 1
ATOM 788 C CA . PHE A 1 96 ? -6.035 6.762 -13.463 1.00 70.94 96 PHE A CA 1
ATOM 789 C C . PHE A 1 96 ? -7.498 6.566 -13.800 1.00 70.94 96 PHE A C 1
ATOM 791 O O . PHE A 1 96 ? -8.252 5.989 -13.024 1.00 70.94 96 PHE A O 1
ATOM 798 N N . PHE A 1 97 ? -7.909 7.117 -14.933 1.00 71.56 97 PHE A N 1
ATOM 799 C CA . PHE A 1 97 ? -9.246 6.891 -15.449 1.00 71.56 97 PHE A CA 1
ATOM 800 C C . PHE A 1 97 ? -9.273 5.569 -16.207 1.00 71.56 97 PHE A C 1
ATOM 802 O O . PHE A 1 97 ? -8.375 5.279 -17.005 1.00 71.56 97 PHE A O 1
ATOM 809 N N . CYS A 1 98 ? -10.313 4.773 -15.980 1.00 69.25 98 CYS A N 1
ATOM 810 C CA . CYS A 1 98 ? -10.629 3.666 -16.868 1.00 69.25 98 CYS A CA 1
ATOM 811 C C . CYS A 1 98 ? -11.221 4.211 -18.184 1.00 69.25 98 CYS A C 1
ATOM 813 O O . CYS A 1 98 ? -11.563 5.391 -18.307 1.00 69.25 98 CYS A O 1
ATOM 815 N N . SER A 1 99 ? -11.393 3.347 -19.186 1.00 69.19 99 SER A N 1
ATOM 816 C CA . SER A 1 99 ? -11.963 3.715 -20.494 1.00 69.19 99 SER A CA 1
ATOM 817 C C . SER A 1 99 ? -13.376 4.319 -20.430 1.00 69.19 99 SER A C 1
ATOM 819 O O . SER A 1 99 ? -13.830 4.898 -21.414 1.00 69.19 99 SER A O 1
ATOM 821 N N . LYS A 1 100 ? -14.061 4.214 -19.284 1.00 73.06 100 LYS A N 1
ATOM 822 C CA . LYS A 1 100 ? -15.406 4.754 -19.038 1.00 73.06 100 LYS A CA 1
ATOM 823 C C . LYS A 1 100 ? -15.416 6.108 -18.316 1.00 73.06 100 LYS A C 1
ATOM 825 O O . LYS A 1 100 ? -16.491 6.635 -18.058 1.00 73.06 100 LYS A O 1
ATOM 830 N N . GLY A 1 101 ? -14.250 6.684 -18.011 1.00 77.25 101 GLY A N 1
ATOM 831 C CA . GLY A 1 101 ? -14.149 7.961 -17.292 1.00 77.25 101 GLY A CA 1
ATOM 832 C C . GLY A 1 101 ? -14.345 7.856 -15.776 1.00 77.25 101 GLY A C 1
ATOM 833 O O . GLY A 1 101 ? -14.392 8.882 -15.105 1.00 77.25 101 GLY A O 1
ATOM 834 N N . GLU A 1 102 ? -14.430 6.640 -15.234 1.00 81.69 102 GLU A N 1
ATOM 835 C CA . GLU A 1 102 ? -14.459 6.377 -13.792 1.00 81.69 102 GLU A CA 1
ATOM 836 C C . GLU A 1 102 ? -13.026 6.278 -13.248 1.00 81.69 102 GLU A C 1
ATOM 838 O O . GLU A 1 102 ? -12.090 5.921 -13.976 1.00 81.69 102 GLU A O 1
ATOM 843 N N . THR A 1 103 ? -12.840 6.612 -11.971 1.00 85.44 103 THR A N 1
ATOM 844 C CA . THR A 1 103 ? -11.559 6.437 -11.277 1.00 85.44 103 THR A CA 1
ATOM 845 C C . THR A 1 103 ? -11.273 4.953 -11.091 1.00 85.44 103 THR A C 1
ATOM 847 O O . THR A 1 103 ? -12.126 4.207 -10.625 1.00 85.44 103 THR A O 1
ATOM 850 N N . PHE A 1 104 ? -10.065 4.517 -11.443 1.00 89.88 104 PHE A N 1
ATOM 851 C CA . PHE A 1 104 ? -9.654 3.117 -11.320 1.00 89.88 104 PHE A CA 1
ATOM 852 C C . PHE A 1 104 ? -9.456 2.683 -9.859 1.00 89.88 104 PHE A C 1
ATOM 854 O O . PHE A 1 104 ? -9.519 1.494 -9.565 1.00 89.88 104 PHE A O 1
ATOM 861 N N . PHE A 1 105 ? -9.205 3.639 -8.959 1.00 93.12 105 PHE A N 1
ATOM 862 C CA . PHE A 1 105 ? -8.967 3.393 -7.541 1.00 93.12 105 PHE A CA 1
ATOM 863 C C . PHE A 1 105 ? -9.873 4.258 -6.668 1.00 93.12 105 PHE A C 1
ATOM 865 O O . PHE A 1 105 ? -10.024 5.451 -6.946 1.00 93.12 105 PHE A O 1
ATOM 872 N N . SER A 1 106 ? -10.388 3.678 -5.587 1.00 93.31 106 SER A N 1
ATOM 873 C CA . SER A 1 10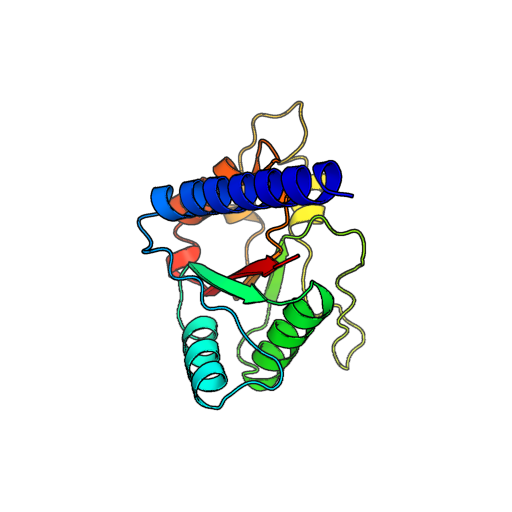6 ? -11.019 4.413 -4.487 1.00 93.31 106 SER A CA 1
ATOM 874 C C . SER A 1 106 ? -9.971 4.869 -3.471 1.00 93.31 106 SER A C 1
ATOM 876 O O . SER A 1 106 ? -9.085 4.097 -3.099 1.00 93.31 106 SER A O 1
ATOM 878 N N . ASP A 1 107 ? -10.052 6.125 -3.030 1.00 93.56 107 ASP A N 1
ATOM 879 C CA . ASP A 1 107 ? -9.081 6.739 -2.118 1.00 93.56 107 ASP A CA 1
ATOM 880 C C . ASP A 1 107 ? -9.483 6.544 -0.647 1.00 93.56 107 ASP A C 1
ATOM 882 O O . ASP A 1 107 ? -10.219 7.343 -0.067 1.00 93.56 107 ASP A O 1
ATOM 886 N N . ILE A 1 108 ? -8.923 5.505 -0.021 1.00 95.31 108 ILE A N 1
ATOM 887 C CA . ILE A 1 108 ? -9.182 5.165 1.384 1.00 95.31 108 ILE A CA 1
ATOM 888 C C . ILE A 1 108 ? -8.756 6.301 2.317 1.00 95.31 108 ILE A C 1
ATOM 890 O O . ILE A 1 108 ? -9.373 6.504 3.359 1.00 95.31 108 ILE A O 1
ATOM 894 N N . TYR A 1 109 ? -7.695 7.048 1.996 1.00 95.06 109 TYR A N 1
ATOM 895 C CA . TYR A 1 109 ? -7.250 8.123 2.885 1.00 95.06 109 TYR A CA 1
ATOM 896 C C . TYR A 1 109 ? -8.321 9.210 2.991 1.00 95.06 109 TYR A C 1
ATOM 898 O O . TYR A 1 109 ? -8.589 9.712 4.086 1.00 95.06 109 TYR A O 1
ATOM 906 N N . TYR A 1 110 ? -8.946 9.545 1.862 1.00 93.19 110 TYR A N 1
ATOM 907 C CA . TYR A 1 110 ? -10.046 10.496 1.827 1.00 93.19 110 TYR A CA 1
ATOM 908 C C . TYR A 1 110 ? -11.265 9.983 2.601 1.00 93.19 110 TYR A C 1
ATOM 910 O O . TYR A 1 110 ? -11.787 10.731 3.429 1.00 93.19 110 TYR A O 1
ATOM 918 N N . ASP A 1 111 ? -11.652 8.719 2.414 1.00 93.94 111 ASP A N 1
ATOM 919 C CA . ASP A 1 111 ? -12.773 8.096 3.135 1.00 93.94 111 ASP A CA 1
ATOM 920 C C . ASP A 1 111 ? -12.541 8.136 4.657 1.00 93.94 111 ASP A C 1
ATOM 922 O O . ASP A 1 111 ? -13.350 8.669 5.424 1.00 93.94 111 ASP A O 1
ATOM 926 N N . LEU A 1 112 ? -11.353 7.704 5.101 1.00 94.88 112 LEU A N 1
ATOM 927 C CA . LEU A 1 112 ? -10.950 7.742 6.508 1.00 94.88 112 LEU A CA 1
ATOM 928 C C . LEU A 1 112 ? -10.966 9.164 7.090 1.00 94.88 112 LEU A C 1
ATOM 930 O O . LEU A 1 112 ? -11.267 9.357 8.276 1.00 94.88 112 LEU A O 1
ATOM 934 N N . LEU A 1 113 ? -10.591 10.159 6.282 1.00 93.31 113 LEU A N 1
ATOM 935 C CA . LEU A 1 113 ? -10.561 11.559 6.686 1.00 93.31 113 LEU A CA 1
ATOM 936 C C . LEU A 1 113 ? -11.970 12.147 6.808 1.00 93.31 113 LEU A C 1
ATOM 938 O O . LEU A 1 113 ? -12.251 12.797 7.818 1.00 93.31 113 LEU A O 1
ATOM 942 N N . GLN A 1 114 ? -12.829 11.935 5.807 1.00 93.50 114 GLN A N 1
ATOM 943 C CA . GLN A 1 114 ? -14.194 12.473 5.767 1.00 93.50 114 GLN A CA 1
ATOM 944 C C . GLN A 1 114 ? -15.053 11.916 6.899 1.00 93.50 114 GLN A C 1
ATOM 946 O O . GLN A 1 114 ? -15.722 12.680 7.598 1.00 93.50 114 GLN A O 1
ATOM 951 N N . ASP A 1 115 ? -14.943 10.616 7.159 1.00 92.88 115 ASP A N 1
ATOM 952 C CA . ASP A 1 115 ? -15.721 9.954 8.210 1.00 92.88 115 ASP A CA 1
ATOM 953 C C . ASP A 1 115 ? -15.098 10.131 9.607 1.00 92.88 115 ASP A C 1
ATOM 955 O O . ASP A 1 115 ? -15.680 9.809 10.652 1.00 92.88 115 ASP A O 1
ATOM 959 N N . GLY A 1 116 ? -13.916 10.750 9.656 1.00 93.69 116 GLY A N 1
ATOM 960 C CA . GLY A 1 116 ? -13.261 11.174 10.883 1.00 93.69 116 GLY A CA 1
ATOM 961 C C . GLY A 1 116 ? -12.565 10.048 11.646 1.00 93.69 116 GLY A C 1
ATOM 962 O O . GLY A 1 116 ? -12.251 10.250 12.823 1.00 93.69 116 GLY A O 1
ATOM 963 N N . TYR A 1 117 ? -12.278 8.912 11.003 1.00 93.44 117 TYR A N 1
ATOM 964 C CA . TYR A 1 117 ? -11.497 7.808 11.578 1.00 93.44 117 TYR A CA 1
ATOM 965 C C . TYR A 1 117 ? -10.077 8.250 11.966 1.00 93.44 117 TYR A C 1
ATOM 967 O O . TYR A 1 117 ? -9.538 7.818 12.987 1.00 93.44 117 TYR A O 1
ATOM 975 N N . ILE A 1 118 ? -9.489 9.172 11.198 1.00 93.69 118 ILE A N 1
ATOM 976 C CA . ILE A 1 118 ? -8.136 9.710 11.437 1.00 93.69 118 ILE A CA 1
ATOM 977 C C . ILE A 1 118 ? -8.128 11.128 12.038 1.00 93.69 118 ILE A C 1
ATOM 979 O O . ILE A 1 118 ? -7.092 11.795 12.077 1.00 93.69 118 ILE A O 1
ATOM 983 N N . SER A 1 119 ? -9.274 11.613 12.529 1.00 89.44 119 SER A N 1
ATOM 984 C CA . SER A 1 119 ? -9.366 12.918 13.196 1.00 89.44 119 SER A CA 1
ATOM 985 C C . SER A 1 119 ? -8.735 12.886 14.593 1.00 89.44 119 SER A C 1
ATOM 987 O O . SER A 1 119 ? -8.987 11.978 15.379 1.00 89.44 119 SER A O 1
ATOM 989 N N . LYS A 1 120 ? -7.976 13.932 14.956 1.00 79.44 120 LYS A N 1
ATOM 990 C CA . LYS A 1 120 ? -7.233 14.030 16.236 1.00 79.44 120 LYS A CA 1
ATOM 991 C C . LYS A 1 120 ? -8.097 13.908 17.499 1.00 79.44 120 LYS A C 1
ATOM 993 O O . LYS A 1 120 ? -7.559 13.664 18.574 1.00 79.44 120 LYS A O 1
ATOM 998 N N . ASN A 1 121 ? -9.407 14.119 17.381 1.00 75.88 121 ASN A N 1
ATOM 999 C CA . ASN A 1 121 ? -10.321 14.219 18.520 1.00 75.88 121 ASN A CA 1
ATOM 1000 C C . ASN A 1 121 ? -11.125 12.939 18.780 1.00 75.88 121 ASN A C 1
ATOM 1002 O O . ASN A 1 121 ? -11.888 12.899 19.744 1.00 75.88 121 ASN A O 1
ATOM 1006 N N . LYS A 1 122 ? -10.993 11.912 17.934 1.00 76.50 122 LYS A N 1
ATOM 1007 C CA . LYS A 1 122 ? -11.682 10.632 18.111 1.00 76.50 122 LYS A CA 1
ATOM 1008 C C . LYS A 1 122 ? -10.668 9.537 18.401 1.00 76.50 122 LYS A C 1
ATOM 1010 O O . LYS A 1 122 ? -9.561 9.532 17.871 1.00 76.50 122 LYS A O 1
ATOM 1015 N N . LYS A 1 123 ? -11.067 8.591 19.249 1.00 77.19 123 LYS A N 1
ATOM 1016 C CA . LYS A 1 123 ? -10.371 7.314 19.339 1.00 77.19 123 LYS A CA 1
ATOM 1017 C C . LYS A 1 123 ? -10.557 6.626 17.987 1.00 77.19 123 LYS A C 1
ATOM 1019 O O . LYS A 1 123 ? -11.687 6.425 17.556 1.00 77.19 123 LYS A O 1
ATOM 1024 N N . THR A 1 124 ? -9.458 6.359 17.300 1.00 74.50 124 THR A N 1
ATOM 1025 C CA . THR A 1 124 ? -9.475 5.733 15.981 1.00 74.50 124 THR A CA 1
ATOM 1026 C C . THR A 1 124 ? -9.948 4.286 16.099 1.00 74.50 124 THR A C 1
ATOM 1028 O O . THR A 1 124 ? -9.271 3.465 16.717 1.00 74.50 124 THR A O 1
ATOM 1031 N N . GLU A 1 125 ? -11.107 3.980 15.519 1.00 87.75 125 GLU A N 1
ATOM 1032 C CA . GLU A 1 125 ? -11.703 2.640 15.501 1.00 87.75 125 GLU A CA 1
ATOM 1033 C C . GLU A 1 125 ? -11.826 2.169 14.047 1.00 87.75 125 GLU A C 1
ATOM 1035 O O . GLU A 1 125 ? -12.865 2.276 13.410 1.00 87.75 125 GLU A O 1
ATOM 1040 N N . PHE A 1 126 ? -10.713 1.683 13.489 1.00 95.12 126 PHE A N 1
ATOM 1041 C CA . PHE A 1 126 ? -10.656 1.214 12.098 1.00 95.12 126 PHE A CA 1
ATOM 1042 C C . PHE A 1 126 ? -11.458 -0.065 11.842 1.00 95.12 126 PHE A C 1
ATOM 1044 O O . PHE A 1 126 ? -11.768 -0.360 10.694 1.00 95.12 126 PHE A O 1
ATOM 1051 N N . ASN A 1 127 ? -11.798 -0.828 12.884 1.00 93.44 127 ASN A N 1
ATOM 1052 C CA . ASN A 1 127 ? -12.603 -2.040 12.726 1.00 93.44 127 ASN A CA 1
ATOM 1053 C C . ASN A 1 127 ? -13.964 -1.727 12.098 1.00 93.44 127 ASN A C 1
ATOM 1055 O O . ASN A 1 127 ? -14.392 -2.461 11.217 1.00 93.44 127 ASN A O 1
ATOM 1059 N N . ASP A 1 128 ? -14.595 -0.619 12.487 1.00 92.62 128 ASP A N 1
ATOM 1060 C CA . ASP A 1 128 ? -15.893 -0.226 11.937 1.00 92.62 128 ASP A CA 1
ATOM 1061 C C . ASP A 1 128 ? -15.771 0.100 10.444 1.00 92.62 128 ASP A C 1
ATOM 1063 O O . ASP A 1 128 ? -16.571 -0.372 9.646 1.00 92.62 128 ASP A O 1
ATOM 1067 N N . PHE A 1 129 ? -14.706 0.803 10.040 1.00 95.25 129 PHE A N 1
ATOM 1068 C CA . PHE A 1 129 ? -14.403 1.031 8.623 1.00 95.25 129 PHE A CA 1
ATOM 1069 C C . PHE A 1 129 ? -14.257 -0.293 7.854 1.00 95.25 129 PHE A C 1
ATOM 1071 O O . PHE A 1 129 ? -14.870 -0.472 6.803 1.00 95.25 129 PHE A O 1
ATOM 1078 N N . PHE A 1 130 ? -13.492 -1.250 8.393 1.00 95.31 130 PHE A N 1
ATOM 1079 C CA . PHE A 1 130 ? -13.297 -2.549 7.743 1.00 95.31 130 PHE A CA 1
ATOM 1080 C C . PHE A 1 130 ? -14.567 -3.406 7.681 1.00 95.31 130 PHE A C 1
ATOM 1082 O O . PHE A 1 130 ? -14.727 -4.179 6.742 1.00 95.31 130 PHE A O 1
ATOM 1089 N N . ILE A 1 131 ? -15.469 -3.277 8.653 1.00 92.56 131 ILE A N 1
ATOM 1090 C CA . ILE A 1 131 ? -16.728 -4.030 8.695 1.00 92.56 131 ILE A CA 1
ATOM 1091 C C . ILE A 1 131 ? -17.778 -3.410 7.768 1.00 92.56 131 ILE A C 1
ATOM 1093 O O . ILE A 1 131 ? -18.514 -4.137 7.103 1.00 92.56 131 ILE A O 1
ATOM 1097 N N . GLU A 1 132 ? -17.878 -2.084 7.747 1.00 93.12 132 GLU A N 1
ATOM 1098 C CA . GLU A 1 132 ? -18.995 -1.382 7.111 1.00 93.12 132 GLU A CA 1
ATOM 1099 C C . GLU A 1 132 ? -18.681 -0.903 5.693 1.00 93.12 132 GLU A C 1
ATOM 1101 O O . GLU A 1 132 ? -19.586 -0.835 4.861 1.00 93.12 132 GLU A O 1
ATOM 1106 N N . GLN A 1 133 ? -17.421 -0.561 5.408 1.00 92.19 133 GLN A N 1
ATOM 1107 C CA . GLN A 1 133 ? -17.049 0.159 4.186 1.00 92.19 133 GLN A CA 1
ATOM 1108 C C . GLN A 1 133 ? -15.988 -0.540 3.337 1.00 92.19 133 GLN A C 1
ATOM 1110 O O . GLN A 1 133 ? -15.807 -0.181 2.176 1.00 92.19 133 GLN A O 1
ATOM 1115 N N . PHE A 1 134 ? -15.276 -1.531 3.871 1.00 94.50 134 PHE A N 1
ATOM 1116 C CA . PHE A 1 134 ? -14.188 -2.173 3.141 1.00 94.50 134 PHE A CA 1
ATOM 1117 C C . PHE A 1 134 ? -14.684 -3.376 2.326 1.00 94.50 134 PHE A C 1
ATOM 1119 O O . PHE A 1 134 ? -14.755 -4.498 2.821 1.00 94.50 134 PHE A O 1
ATOM 1126 N N . TYR A 1 135 ? -15.011 -3.135 1.055 1.00 96.06 135 TYR A N 1
ATOM 1127 C CA . TYR A 1 135 ? -15.476 -4.150 0.092 1.00 96.06 135 TYR A CA 1
ATOM 1128 C C . TYR A 1 135 ? -14.495 -4.396 -1.067 1.00 96.06 135 TYR A C 1
ATOM 1130 O O . TYR A 1 135 ? -14.840 -5.048 -2.048 1.00 96.06 135 TYR A O 1
ATOM 1138 N N . TYR A 1 136 ? -13.276 -3.873 -0.957 1.00 97.69 136 TYR A N 1
ATOM 1139 C CA . TYR A 1 136 ? -12.252 -3.933 -1.996 1.00 97.69 136 TYR A CA 1
ATOM 1140 C C . TYR A 1 136 ? -11.669 -5.341 -2.165 1.00 97.69 136 TYR A C 1
ATOM 1142 O O . TYR A 1 136 ? -11.469 -6.047 -1.176 1.00 97.69 136 TYR A O 1
ATOM 1150 N N . ASP A 1 137 ? -11.341 -5.725 -3.401 1.00 97.44 137 ASP A N 1
ATOM 1151 C CA . ASP A 1 137 ? -10.694 -7.004 -3.733 1.00 97.44 137 ASP A CA 1
ATOM 1152 C C . ASP A 1 137 ? -9.181 -6.875 -3.997 1.00 97.44 137 ASP A C 1
ATOM 1154 O O . ASP A 1 137 ? -8.468 -7.877 -4.080 1.00 97.44 137 ASP A O 1
ATOM 1158 N N . PHE A 1 138 ? -8.673 -5.641 -4.041 1.00 97.88 138 PHE A N 1
ATOM 1159 C CA . PHE A 1 138 ? -7.252 -5.314 -4.090 1.00 97.88 138 PHE A CA 1
ATOM 1160 C C . PHE A 1 138 ? -6.980 -3.975 -3.400 1.00 97.88 138 PHE A C 1
ATOM 1162 O O . PHE A 1 138 ? -7.747 -3.021 -3.534 1.00 97.88 138 PHE A O 1
ATOM 1169 N N . MET A 1 139 ? -5.841 -3.856 -2.716 1.00 97.56 139 MET A N 1
ATOM 1170 C CA . MET A 1 139 ? -5.400 -2.587 -2.138 1.00 97.56 139 MET A CA 1
ATOM 1171 C C . MET A 1 139 ? -3.924 -2.335 -2.430 1.00 97.56 139 MET A C 1
ATOM 1173 O O . MET A 1 139 ? -3.092 -3.237 -2.341 1.00 97.56 139 MET A O 1
ATOM 1177 N N . PHE A 1 140 ? -3.561 -1.083 -2.699 1.00 96.25 140 PHE A N 1
ATOM 1178 C CA . PHE A 1 140 ? -2.165 -0.667 -2.613 1.00 96.25 140 PHE A CA 1
ATOM 1179 C C . PHE A 1 140 ? -1.973 0.546 -1.704 1.00 96.25 140 PHE A C 1
ATOM 1181 O O . PHE A 1 140 ? -2.848 1.395 -1.557 1.00 96.25 140 PHE A O 1
ATOM 1188 N N . ILE A 1 141 ? -0.808 0.613 -1.067 1.00 96.50 141 ILE A N 1
ATOM 1189 C CA . ILE A 1 141 ? -0.456 1.629 -0.075 1.00 96.50 141 ILE A CA 1
ATOM 1190 C C . ILE A 1 141 ? 0.777 2.377 -0.571 1.00 96.50 141 ILE A C 1
ATOM 1192 O O . ILE A 1 141 ? 1.847 1.789 -0.739 1.00 96.50 141 ILE A O 1
ATOM 1196 N N . GLU A 1 142 ? 0.649 3.685 -0.779 1.00 95.31 142 GLU A N 1
ATOM 1197 C CA . GLU A 1 142 ? 1.764 4.557 -1.152 1.00 95.31 142 GLU A CA 1
ATOM 1198 C C . GLU A 1 142 ? 2.529 4.991 0.103 1.00 95.31 142 GLU A C 1
ATOM 1200 O O . GLU A 1 142 ? 2.330 6.082 0.642 1.00 95.31 142 GLU A O 1
ATOM 1205 N N . ALA A 1 143 ? 3.422 4.125 0.582 1.00 93.69 143 ALA A N 1
ATOM 1206 C CA . ALA A 1 143 ? 4.217 4.357 1.779 1.00 93.69 143 ALA A CA 1
ATOM 1207 C C . ALA A 1 143 ? 5.246 5.475 1.547 1.00 93.69 143 ALA A C 1
ATOM 1209 O O . ALA A 1 143 ? 6.379 5.256 1.112 1.00 93.69 143 ALA A O 1
ATOM 1210 N N . ASN A 1 144 ? 4.841 6.704 1.858 1.00 92.38 144 ASN A N 1
ATOM 1211 C CA . ASN A 1 144 ? 5.711 7.869 1.944 1.00 92.38 144 ASN A CA 1
ATOM 1212 C C . ASN A 1 144 ? 5.983 8.231 3.419 1.00 92.38 144 ASN A C 1
ATOM 1214 O O . ASN A 1 144 ? 5.350 7.706 4.334 1.00 92.38 144 ASN A O 1
ATOM 1218 N N . GLN A 1 145 ? 6.959 9.112 3.663 1.00 91.19 145 GLN A N 1
ATOM 1219 C CA . GLN A 1 145 ? 7.355 9.475 5.030 1.00 91.19 145 GLN A CA 1
ATOM 1220 C C . GLN A 1 145 ? 6.195 10.063 5.842 1.00 91.19 145 GLN A C 1
ATOM 1222 O O . GLN A 1 145 ? 6.079 9.763 7.023 1.00 91.19 145 GLN A O 1
ATOM 1227 N N . GLU A 1 146 ? 5.354 10.888 5.219 1.00 93.44 146 GLU A N 1
ATOM 1228 C CA . GLU A 1 146 ? 4.235 11.561 5.882 1.00 93.44 146 GLU A CA 1
ATOM 1229 C C . GLU A 1 146 ? 3.191 10.554 6.373 1.00 93.44 146 GLU A C 1
ATOM 1231 O O . GLU A 1 146 ? 2.787 10.597 7.534 1.00 93.44 146 GLU A O 1
ATOM 1236 N N . LEU A 1 147 ? 2.841 9.590 5.518 1.00 93.31 147 LEU A N 1
ATOM 1237 C CA . LEU A 1 147 ? 1.910 8.517 5.835 1.00 93.31 147 LEU A CA 1
ATOM 1238 C C . LEU A 1 147 ? 2.449 7.638 6.967 1.00 93.31 147 LEU A C 1
ATOM 1240 O O . LEU A 1 147 ? 1.751 7.431 7.956 1.00 93.31 147 LEU A O 1
ATOM 1244 N N . ILE A 1 148 ? 3.707 7.192 6.874 1.00 92.62 148 ILE A N 1
ATOM 1245 C CA . ILE A 1 148 ? 4.338 6.354 7.910 1.00 92.62 148 ILE A CA 1
ATOM 1246 C C . ILE A 1 148 ? 4.505 7.104 9.238 1.00 92.62 148 ILE A C 1
ATOM 1248 O O . ILE A 1 148 ? 4.421 6.507 10.311 1.00 92.62 148 ILE A O 1
ATOM 1252 N N . ASP A 1 149 ? 4.782 8.407 9.194 1.00 92.88 149 ASP A N 1
ATOM 1253 C CA . ASP A 1 149 ? 4.919 9.222 10.402 1.00 92.88 149 ASP A CA 1
ATOM 1254 C C . ASP A 1 149 ? 3.580 9.570 11.049 1.00 92.88 149 ASP A C 1
ATOM 1256 O O . ASP A 1 149 ? 3.569 10.037 12.194 1.00 92.88 149 ASP A O 1
ATOM 1260 N N . SER A 1 150 ? 2.464 9.346 10.355 1.00 93.75 150 SER A N 1
ATOM 1261 C CA . SER A 1 150 ? 1.151 9.599 10.921 1.00 93.75 150 SER A CA 1
ATOM 1262 C C . SER A 1 150 ? 0.892 8.670 12.112 1.00 93.75 150 SER A C 1
ATOM 1264 O O . SER A 1 150 ? 1.158 7.469 12.089 1.00 93.75 150 SER A O 1
ATOM 1266 N N . SER A 1 151 ? 0.361 9.238 13.197 1.00 92.62 151 SER A N 1
ATOM 1267 C CA . SER A 1 151 ? 0.148 8.511 14.455 1.00 92.62 151 SER A CA 1
ATOM 1268 C C . SER A 1 151 ? -0.882 7.386 14.348 1.00 92.62 151 SER A C 1
ATOM 1270 O O . SER A 1 151 ? -0.979 6.564 15.252 1.00 92.62 151 SER A O 1
ATOM 1272 N N . TRP A 1 152 ? -1.682 7.380 13.282 1.00 94.06 152 TRP A N 1
ATOM 1273 C CA . TRP A 1 152 ? -2.747 6.411 13.054 1.00 94.06 152 TRP A CA 1
ATOM 1274 C C . TRP A 1 152 ? -2.315 5.246 12.155 1.00 94.06 152 TRP A C 1
ATOM 1276 O O . TRP A 1 152 ? -2.976 4.213 12.172 1.00 94.06 152 TRP A O 1
ATOM 1286 N N . PHE A 1 153 ? -1.220 5.374 11.399 1.00 93.56 153 PHE A N 1
ATOM 1287 C CA . PHE A 1 153 ? -0.829 4.390 10.384 1.00 93.56 153 PHE A CA 1
ATOM 1288 C C . PHE A 1 153 ? -0.573 2.994 10.953 1.00 93.56 153 PHE A C 1
ATOM 1290 O O . PHE A 1 153 ? -1.045 2.008 10.394 1.00 93.56 153 PHE A O 1
ATOM 1297 N N . LEU A 1 154 ? 0.109 2.907 12.100 1.00 91.38 154 LEU A N 1
ATOM 1298 C CA . LEU A 1 154 ? 0.328 1.630 12.786 1.00 91.38 154 LEU A CA 1
ATOM 1299 C C . LEU A 1 154 ? -0.996 0.976 13.193 1.00 91.38 154 LEU A C 1
ATOM 1301 O O . LEU A 1 154 ? -1.225 -0.184 12.877 1.00 91.38 154 LEU A O 1
ATOM 1305 N N . ASN A 1 155 ? -1.912 1.748 13.783 1.00 92.31 155 ASN A N 1
ATOM 1306 C CA . ASN A 1 155 ? -3.229 1.244 14.175 1.00 92.31 155 ASN A CA 1
ATOM 1307 C C . ASN A 1 155 ? -4.047 0.765 12.959 1.00 92.31 155 ASN A C 1
ATOM 1309 O O . ASN A 1 155 ? -4.845 -0.161 13.085 1.00 92.31 155 ASN A O 1
ATOM 1313 N N . PHE A 1 156 ? -3.870 1.393 11.790 1.00 94.88 156 PHE A N 1
ATOM 1314 C CA . PHE A 1 156 ? -4.522 0.974 10.546 1.00 94.88 156 PHE A CA 1
ATOM 1315 C C . PHE A 1 156 ? -3.998 -0.388 10.083 1.00 94.88 156 PHE A C 1
ATOM 1317 O O . PHE A 1 156 ? -4.788 -1.276 9.771 1.00 94.88 156 PHE A O 1
ATOM 1324 N N . PHE A 1 157 ? -2.679 -0.586 10.109 1.00 92.88 157 PHE A N 1
ATOM 1325 C CA . PHE A 1 157 ? -2.060 -1.878 9.800 1.00 92.88 157 PHE A CA 1
ATOM 1326 C C . PHE A 1 157 ? -2.439 -2.976 10.800 1.00 92.88 157 PHE A C 1
ATOM 1328 O O . PHE A 1 157 ? -2.761 -4.092 10.389 1.00 92.88 157 PHE A O 1
ATOM 1335 N N . ASP A 1 158 ? -2.479 -2.659 12.095 1.00 92.31 158 ASP A N 1
ATOM 1336 C CA . ASP A 1 158 ? -2.960 -3.590 13.118 1.00 92.31 158 ASP A CA 1
ATOM 1337 C C . ASP A 1 158 ? -4.408 -4.001 12.838 1.00 92.31 158 ASP A C 1
ATOM 1339 O O . ASP A 1 158 ? -4.764 -5.173 12.946 1.00 92.31 158 ASP A O 1
ATOM 1343 N N . ALA A 1 159 ? -5.252 -3.053 12.427 1.00 94.44 159 ALA A N 1
ATOM 1344 C CA . ALA A 1 159 ? -6.630 -3.337 12.057 1.00 94.44 159 ALA A CA 1
ATOM 1345 C C . ALA A 1 159 ? -6.741 -4.203 10.787 1.00 94.44 159 ALA A C 1
ATOM 1347 O O . ALA A 1 159 ? -7.569 -5.114 10.780 1.00 94.44 159 ALA A O 1
ATOM 1348 N N . ILE A 1 160 ? -5.884 -4.022 9.772 1.00 95.25 160 ILE A N 1
ATOM 1349 C CA . ILE A 1 160 ? -5.804 -4.933 8.609 1.00 95.25 160 ILE A CA 1
ATOM 1350 C C . ILE A 1 160 ? -5.598 -6.379 9.079 1.00 95.25 160 ILE A C 1
ATOM 1352 O O . ILE A 1 160 ? -6.352 -7.267 8.679 1.00 95.25 160 ILE A O 1
ATOM 1356 N N . LYS A 1 161 ? -4.618 -6.615 9.960 1.00 93.38 161 LYS A N 1
ATOM 1357 C CA . LYS A 1 161 ? -4.301 -7.962 10.465 1.00 93.38 161 LYS A CA 1
ATOM 1358 C C . LYS A 1 161 ? -5.381 -8.518 11.384 1.00 93.38 161 LYS A C 1
ATOM 1360 O O . LYS A 1 161 ? -5.770 -9.676 11.247 1.00 93.38 161 LYS A O 1
ATOM 1365 N N . ASN A 1 162 ? -5.888 -7.706 12.310 1.00 94.00 162 ASN A N 1
ATOM 1366 C CA . ASN A 1 162 ? -6.915 -8.129 13.262 1.00 94.00 162 ASN A CA 1
ATOM 1367 C C . ASN A 1 162 ? -8.211 -8.546 12.554 1.00 94.00 162 ASN A C 1
ATOM 1369 O O . ASN A 1 162 ? -8.849 -9.513 12.970 1.00 94.00 162 ASN A O 1
ATOM 1373 N N . ASN A 1 163 ? -8.559 -7.869 11.455 1.00 95.88 163 ASN A N 1
ATOM 1374 C CA . ASN A 1 163 ? -9.696 -8.223 10.603 1.00 95.88 163 ASN A CA 1
ATOM 1375 C C . ASN A 1 163 ? -9.333 -9.237 9.499 1.00 95.88 163 ASN A C 1
ATOM 1377 O O . ASN A 1 163 ? -10.189 -9.585 8.692 1.00 95.88 163 ASN A O 1
ATOM 1381 N N . LYS A 1 164 ? -8.088 -9.739 9.473 1.00 95.81 164 LYS A N 1
ATOM 1382 C CA . LYS A 1 164 ? -7.565 -10.719 8.502 1.00 95.81 164 LYS A CA 1
ATOM 1383 C C . LYS A 1 164 ? -7.726 -10.297 7.041 1.00 95.81 164 LYS A C 1
ATOM 1385 O O . LYS A 1 164 ? -7.822 -11.149 6.162 1.00 95.81 164 LYS A O 1
ATOM 1390 N N . ILE A 1 165 ? -7.750 -8.996 6.766 1.00 97.00 165 ILE A N 1
ATOM 1391 C CA . ILE A 1 165 ? -7.949 -8.465 5.411 1.00 97.00 165 ILE A CA 1
ATOM 1392 C C . ILE A 1 165 ? -6.843 -8.959 4.473 1.00 97.00 165 ILE A C 1
ATOM 1394 O O . ILE A 1 165 ? -7.108 -9.367 3.345 1.00 97.00 165 ILE A O 1
ATOM 1398 N N . ASP A 1 166 ? -5.611 -9.030 4.972 1.00 96.06 166 ASP A N 1
ATOM 1399 C CA . ASP A 1 166 ? -4.461 -9.570 4.249 1.00 96.06 166 ASP A CA 1
ATOM 1400 C C . ASP A 1 166 ? -4.607 -11.052 3.869 1.00 96.06 166 ASP A C 1
ATOM 1402 O O . ASP A 1 166 ? -3.964 -11.508 2.934 1.00 96.06 166 ASP A O 1
ATOM 1406 N N . GLN A 1 167 ? -5.464 -11.824 4.540 1.00 96.56 167 GLN A N 1
ATOM 1407 C CA . GLN A 1 167 ? -5.731 -13.218 4.162 1.00 96.56 167 GLN A CA 1
ATOM 1408 C C . GLN A 1 167 ? -6.740 -13.326 3.013 1.00 96.56 167 GLN A C 1
ATOM 1410 O O . GLN A 1 167 ? -6.853 -14.382 2.385 1.00 96.56 167 GLN A O 1
ATOM 1415 N N . HIS A 1 168 ? -7.467 -12.246 2.730 1.00 97.56 168 HIS A N 1
ATOM 1416 C CA . HIS A 1 168 ? -8.564 -12.221 1.769 1.00 97.56 168 HIS A CA 1
ATOM 1417 C C . HIS A 1 168 ? -8.215 -11.513 0.464 1.00 97.56 168 HIS A C 1
ATOM 1419 O O . HIS A 1 168 ? -8.759 -11.907 -0.566 1.00 97.56 168 HIS A O 1
ATOM 1425 N N . ILE A 1 169 ? -7.299 -10.542 0.492 1.00 97.75 169 ILE A N 1
ATOM 1426 C CA . ILE A 1 169 ? -6.905 -9.771 -0.690 1.00 97.75 169 ILE A CA 1
ATOM 1427 C C . ILE A 1 169 ? -5.385 -9.574 -0.773 1.00 97.75 169 ILE A C 1
ATOM 1429 O O . ILE A 1 169 ? -4.691 -9.616 0.251 1.00 97.75 169 ILE A O 1
ATOM 1433 N N . PRO A 1 170 ? -4.836 -9.311 -1.968 1.00 97.44 170 PRO A N 1
ATOM 1434 C CA . PRO A 1 170 ? -3.484 -8.791 -2.103 1.00 97.44 170 PRO A CA 1
ATOM 1435 C C . PRO A 1 170 ? -3.414 -7.330 -1.646 1.00 97.44 170 PRO A C 1
ATOM 1437 O O . PRO A 1 170 ? -4.237 -6.492 -2.027 1.00 97.44 170 PRO A O 1
ATOM 1440 N N . ILE A 1 171 ? -2.380 -7.017 -0.866 1.00 97.25 171 ILE A N 1
ATOM 1441 C CA . ILE A 1 171 ? -2.073 -5.666 -0.399 1.00 97.25 171 ILE A CA 1
ATOM 1442 C C . ILE A 1 171 ? -0.651 -5.309 -0.835 1.00 97.25 171 ILE A C 1
ATOM 1444 O O . ILE A 1 171 ? 0.321 -5.828 -0.290 1.00 97.25 171 ILE A O 1
ATOM 1448 N N . ILE A 1 172 ? -0.502 -4.405 -1.804 1.00 96.75 172 ILE A N 1
ATOM 1449 C CA . ILE A 1 172 ? 0.813 -3.978 -2.306 1.00 96.75 172 ILE A CA 1
ATOM 1450 C C . ILE A 1 172 ? 1.250 -2.681 -1.626 1.00 96.75 172 ILE A C 1
ATOM 1452 O O . ILE A 1 172 ? 0.723 -1.607 -1.896 1.00 96.75 172 ILE A O 1
ATOM 1456 N N . VAL A 1 173 ? 2.274 -2.741 -0.785 1.00 96.00 173 VAL A N 1
ATOM 1457 C CA . VAL A 1 173 ? 2.916 -1.555 -0.215 1.00 96.00 173 VAL A CA 1
ATOM 1458 C C . VAL A 1 173 ? 4.053 -1.108 -1.126 1.00 96.00 173 VAL A C 1
ATOM 1460 O O . VAL A 1 173 ? 4.980 -1.869 -1.411 1.00 96.00 173 VAL A O 1
ATOM 1463 N N . ILE A 1 174 ? 4.007 0.148 -1.558 1.00 95.44 174 ILE A N 1
ATOM 1464 C CA . ILE A 1 174 ? 5.003 0.754 -2.441 1.00 95.44 174 ILE A CA 1
ATOM 1465 C C . ILE A 1 174 ? 5.803 1.779 -1.663 1.00 95.44 174 ILE A C 1
ATOM 1467 O O . ILE A 1 174 ? 5.235 2.722 -1.121 1.00 95.44 174 ILE A O 1
ATOM 1471 N N . SER A 1 175 ? 7.125 1.630 -1.656 1.00 94.31 175 SER A N 1
ATOM 1472 C CA . SER A 1 175 ? 8.030 2.674 -1.177 1.00 94.31 175 SER A CA 1
ATOM 1473 C C . SER A 1 175 ? 8.866 3.264 -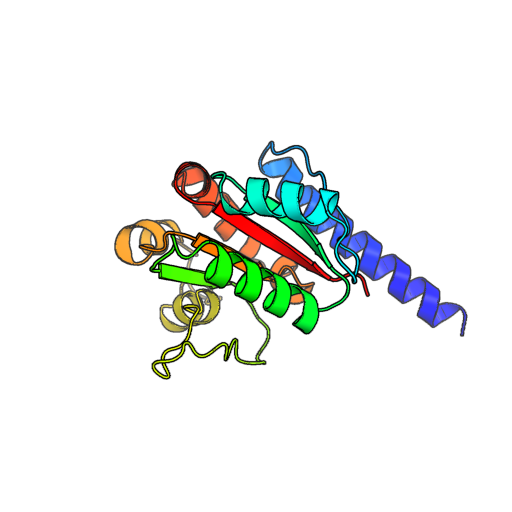2.308 1.00 94.31 175 SER A C 1
ATOM 1475 O O . SER A 1 175 ? 9.132 2.626 -3.330 1.00 94.31 175 SER A O 1
ATOM 1477 N N . TYR A 1 176 ? 9.297 4.506 -2.107 1.00 90.44 176 TYR A N 1
ATOM 1478 C CA . TYR A 1 176 ? 10.027 5.282 -3.102 1.00 90.44 176 TYR A CA 1
ATOM 1479 C C . TYR A 1 176 ? 11.472 5.481 -2.667 1.00 90.44 176 TYR A C 1
ATOM 1481 O O . TYR A 1 176 ? 11.722 6.079 -1.619 1.00 90.44 176 TYR A O 1
ATOM 1489 N N . ILE A 1 177 ? 12.416 5.012 -3.482 1.00 84.56 177 ILE A N 1
ATOM 1490 C CA . ILE A 1 177 ? 13.833 5.323 -3.286 1.00 84.56 177 ILE A CA 1
ATOM 1491 C C . ILE A 1 177 ? 14.065 6.749 -3.785 1.00 84.56 177 ILE A C 1
ATOM 1493 O O . ILE A 1 177 ? 13.775 7.050 -4.943 1.00 84.56 177 ILE A O 1
ATOM 1497 N N . LYS A 1 178 ? 14.529 7.628 -2.896 1.00 69.56 178 LYS A N 1
ATOM 1498 C CA . LYS A 1 178 ? 14.865 9.018 -3.229 1.00 69.56 178 LYS A CA 1
ATOM 1499 C C . LYS A 1 178 ? 16.286 9.161 -3.761 1.00 69.56 178 LYS A C 1
ATOM 1501 O O . LYS A 1 178 ? 17.130 8.294 -3.454 1.00 69.56 178 LYS A O 1
#

Sequence (178 aa):
MMKIDMLKNLNEKRFERKLFEVFDSLGDIYRSKYIRDPLSEHDILDLQEKFLTNGIHHIAVKNVMFGRSLVFKFLNSINCYHDNAVLSMSNEAVNFFCSKGETFFSDIYYDLLQDGYISKNKKTEFNDFFIEQFYYDFMFIEANQELIDSSWFLNFFDAIKNNKIDQHIPIIVISYIK

Secondary structure (DSSP, 8-state):
-HHHHHHHHHHHHHHHHHHHHHHHTTT-----EEPPSSPPHHHHHHHHHHHHS-EEEEEEES-HHHHHHHHHHHHHHH---SSEEEE---SS----B-TTS-BSSEEHHHHHHHTTTT-TTS---HHHHHHHT---SEEEEEE-HHHHHSTTHHHHHHHHHHTTHHHHSEEEEEEE--